Protein AF-N9M2R7-F1 (afdb_monomer)

Radius of gyration: 18.68 Å; Cα contacts (8 Å, |Δi|>4): 77; chains: 1; bounding box: 49×24×52 Å

Sequence (119 aa):
MLYLDYFQELQKTLHEQGNGQPQLILDLSKLEQNIDWLQHKMPTHLKPRLVVKSLANSILLKRIAKAFNTQSFMVFHLPHAVHILQAYTQADILMGKPVPLQCLKSFTEDQAEHLPKVQ

Nearest PDB structures (foldseek):
  7yqa-assembly2_D  TM=8.744E-01  e=4.450E-01  Chlamydomonas reinhardtii
  7yqa-assembly1_A  TM=8.703E-01  e=4.450E-01  Chlamydomonas reinhardtii
  7yqa-assembly1_B  TM=8.713E-01  e=5.353E-01  Chlamydomonas reinhardtii
  4fs9-assembly1_A  TM=7.114E-01  e=3.272E-01  Pseudomonas putida
  6kzw-assembly2_B  TM=5.056E-01  e=2.494E+00  Fusobacterium nucleatum subsp. nucleatum

pLDDT: mean 87.89, std 10.98, range [34.16, 97.38]

Foldseek 3Di:
DVVVVVVVVVVVCCVVPNPPDDDDDDPVVVLVVVLVVCVVVPDPVDQDAAECPVPVDLVSVVVSCVSRVDLHYEDADLVSVQVSLVSDVPHRYHHPDDDDPVNVVVSCVVCVPSDDPDD

Solvent-ac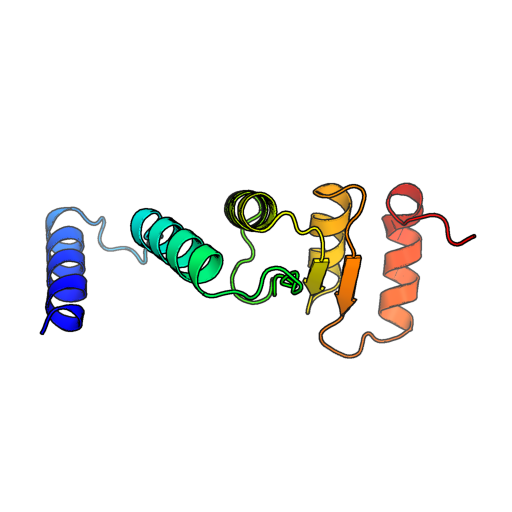cessible surface area (backbone atoms only — not comparable to full-atom values): 7443 Å² total; per-residue (Å²): 110,73,75,59,55,53,54,50,53,51,50,51,49,43,71,75,70,48,89,87,66,96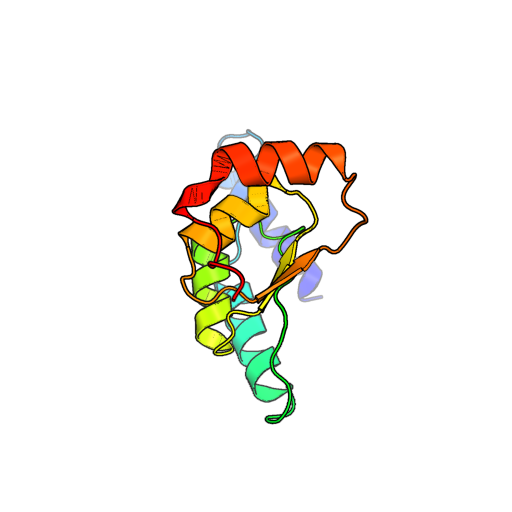,77,90,84,80,65,61,68,60,50,52,52,51,51,54,52,46,64,75,69,51,58,89,90,63,73,68,63,48,64,41,83,87,51,87,41,71,68,61,46,52,55,51,28,61,74,60,75,38,53,35,34,32,35,75,48,72,74,58,48,52,57,44,43,76,74,32,96,72,54,44,77,41,69,74,51,92,72,59,68,70,61,51,51,55,49,49,68,78,34,62,89,68,51,80,81,82,128

Secondary structure (DSSP, 8-state):
-HHHHHHHHHHHHHHHH--SS------HHHHHHHHHHHHHHS-TT--PPEETTS---HHHHHHHHHHTT--EEEESSHHHHHHHHHH-TT-EEEESS---HHHHHHHHHHTTTTS----

Mean predicted aligned error: 6.16 Å

Structure (mmCIF, N/CA/C/O backbone):
data_AF-N9M2R7-F1
#
_entry.id   AF-N9M2R7-F1
#
loop_
_atom_site.group_PDB
_atom_site.id
_atom_site.type_symbol
_atom_site.label_atom_id
_atom_site.label_alt_id
_atom_site.label_comp_id
_atom_site.label_asym_id
_atom_site.label_entity_id
_atom_site.label_seq_id
_atom_site.pdbx_PDB_ins_code
_atom_site.Cartn_x
_atom_site.Cartn_y
_atom_site.Cartn_z
_atom_site.occupancy
_atom_site.B_iso_or_equiv
_atom_site.auth_seq_id
_atom_site.auth_comp_id
_atom_site.auth_asym_id
_atom_site.auth_atom_id
_atom_site.pdbx_PDB_model_num
ATOM 1 N N . MET A 1 1 ? -25.422 10.334 11.474 1.00 57.16 1 MET A N 1
ATOM 2 C CA . MET A 1 1 ? -25.293 9.813 12.851 1.00 57.16 1 MET A CA 1
ATOM 3 C C . MET A 1 1 ? -24.141 8.826 12.953 1.00 57.16 1 MET A C 1
ATOM 5 O O . MET A 1 1 ? -23.132 9.243 13.487 1.00 57.16 1 MET A O 1
ATOM 9 N N . LEU A 1 2 ? -24.181 7.663 12.285 1.00 64.19 2 LEU A N 1
ATOM 10 C CA . LEU A 1 2 ? -23.145 6.603 12.346 1.00 64.19 2 LEU A CA 1
ATOM 11 C C . LEU A 1 2 ? -21.661 7.039 12.312 1.00 64.19 2 LEU A C 1
ATOM 13 O O . LEU A 1 2 ? -20.825 6.435 12.976 1.00 64.19 2 LEU A O 1
ATOM 17 N N . TYR A 1 3 ? -21.304 8.061 11.526 1.00 68.25 3 TYR A N 1
ATOM 18 C CA . TYR A 1 3 ? -19.915 8.533 11.440 1.00 68.25 3 TYR A CA 1
ATOM 19 C C . TYR A 1 3 ? -19.450 9.245 12.718 1.00 68.25 3 TYR A C 1
ATOM 21 O O . TYR A 1 3 ? -18.293 9.107 13.094 1.00 68.25 3 TYR A O 1
ATOM 29 N N . LEU A 1 4 ? -20.340 9.979 13.393 1.00 82.38 4 LEU A N 1
ATOM 30 C CA . LEU A 1 4 ? -20.019 10.672 14.641 1.00 82.38 4 LEU A CA 1
ATOM 31 C C . LEU A 1 4 ? -19.888 9.670 15.795 1.00 82.38 4 LEU A C 1
ATOM 33 O O . LEU A 1 4 ? -18.925 9.746 16.552 1.00 82.38 4 LEU A O 1
ATOM 37 N N . ASP A 1 5 ? -20.791 8.689 15.842 1.00 91.19 5 ASP A N 1
ATOM 38 C CA . ASP A 1 5 ? -20.815 7.641 16.869 1.00 91.19 5 ASP A CA 1
ATOM 39 C C . ASP A 1 5 ? -19.497 6.839 16.879 1.00 91.19 5 ASP A C 1
ATOM 41 O O . ASP A 1 5 ? -18.929 6.568 17.934 1.00 91.19 5 ASP A O 1
ATOM 45 N N . TYR A 1 6 ? -18.936 6.542 15.698 1.00 90.94 6 TYR A N 1
ATOM 46 C CA . TYR A 1 6 ? -17.653 5.840 15.570 1.00 90.94 6 TYR A CA 1
ATOM 47 C C . TYR A 1 6 ? -16.488 6.565 16.263 1.00 90.94 6 TYR A C 1
ATOM 49 O O . TYR A 1 6 ? -15.723 5.944 17.001 1.00 90.94 6 TYR A O 1
ATOM 57 N N . PHE A 1 7 ? -16.324 7.870 16.020 1.00 92.12 7 PHE A N 1
ATOM 58 C CA . PHE A 1 7 ? -15.217 8.618 16.627 1.00 92.12 7 PHE A CA 1
ATOM 59 C C . PHE A 1 7 ? -15.458 8.903 18.107 1.00 92.12 7 PHE A C 1
ATOM 61 O O . PHE A 1 7 ? -14.489 8.997 18.854 1.00 92.12 7 PHE A O 1
ATOM 68 N N . GLN A 1 8 ? -16.718 8.993 18.539 1.00 94.38 8 GLN A N 1
ATOM 69 C CA . GLN A 1 8 ? -17.061 9.124 19.954 1.00 94.38 8 GLN A CA 1
ATOM 70 C C . GLN A 1 8 ? -16.677 7.872 20.748 1.00 94.38 8 GLN A C 1
ATOM 72 O O . GLN A 1 8 ? -16.031 7.996 21.787 1.00 94.38 8 GLN A O 1
ATOM 77 N N . GLU A 1 9 ? -16.990 6.677 20.242 1.00 93.19 9 GLU A N 1
ATOM 78 C CA . GLU A 1 9 ? -16.572 5.416 20.874 1.00 93.19 9 GLU A CA 1
ATOM 79 C C . GLU A 1 9 ? -15.046 5.265 20.898 1.00 93.19 9 GLU A C 1
ATOM 81 O O . GLU A 1 9 ? -14.463 4.881 21.916 1.00 93.19 9 GLU A O 1
ATOM 86 N N . LEU A 1 10 ? -14.368 5.640 19.806 1.00 93.06 10 LEU A N 1
ATOM 87 C CA . LEU A 1 10 ? -12.907 5.625 19.758 1.00 93.06 10 LEU A CA 1
ATOM 88 C C . LEU A 1 10 ? -12.301 6.593 20.782 1.00 93.06 10 LEU A C 1
ATOM 90 O O . LEU A 1 10 ? -11.379 6.229 21.508 1.00 93.06 10 LEU A O 1
ATOM 94 N N . GLN A 1 11 ? -12.839 7.811 20.869 1.00 92.25 11 GLN A N 1
ATOM 95 C CA . GLN A 1 11 ? -12.406 8.814 21.836 1.00 92.25 11 GLN A CA 1
ATOM 96 C C . GLN A 1 11 ? -12.617 8.329 23.271 1.00 92.25 11 GLN A C 1
ATOM 98 O O . GLN A 1 11 ? -11.699 8.427 24.083 1.00 92.25 11 GLN A O 1
ATOM 103 N N . LYS A 1 12 ? -13.793 7.775 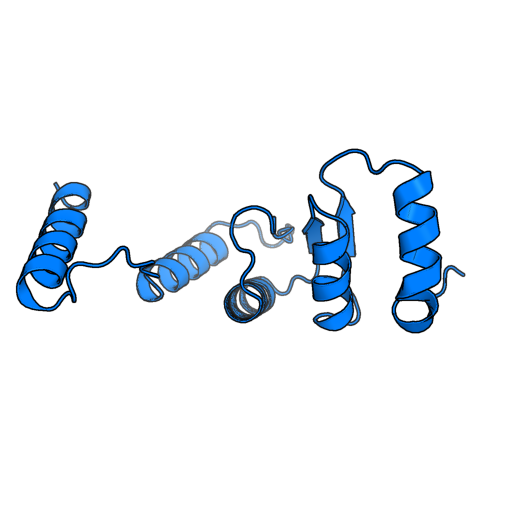23.580 1.00 94.75 12 LYS A N 1
ATOM 104 C CA . LYS A 1 12 ? -14.091 7.202 24.895 1.00 94.75 12 LYS A CA 1
ATOM 105 C C . LYS A 1 12 ? -13.096 6.096 25.253 1.00 94.75 12 LYS A C 1
ATOM 107 O O . LYS A 1 12 ? -12.487 6.150 26.316 1.00 94.75 12 LYS A O 1
ATOM 112 N N . THR A 1 13 ? -12.859 5.163 24.334 1.00 93.69 13 THR A N 1
ATOM 113 C CA . THR A 1 13 ? -11.908 4.058 24.534 1.00 93.69 13 THR A CA 1
ATOM 114 C C . THR A 1 13 ? -10.493 4.572 24.803 1.00 93.69 13 THR A C 1
ATOM 116 O O . THR A 1 13 ? -9.826 4.101 25.719 1.00 93.69 13 THR A O 1
ATOM 119 N N . LEU A 1 14 ? -10.031 5.573 24.048 1.00 93.88 14 LEU A N 1
ATOM 120 C CA . LEU A 1 14 ? -8.712 6.176 24.258 1.00 93.88 14 LEU A CA 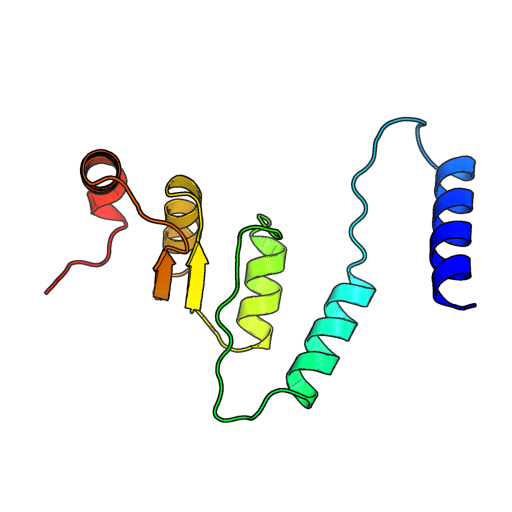1
ATOM 121 C C . LEU A 1 14 ? -8.616 6.954 25.575 1.00 93.88 14 LEU A C 1
ATOM 123 O O . LEU A 1 14 ? -7.549 6.974 26.178 1.00 93.88 14 LEU A O 1
ATOM 127 N N . HIS A 1 15 ? -9.700 7.572 26.045 1.00 93.12 15 HIS A N 1
ATOM 128 C CA . HIS A 1 15 ? -9.723 8.196 27.370 1.00 93.12 15 HIS A CA 1
ATOM 129 C C . HIS A 1 15 ? -9.656 7.164 28.499 1.00 93.12 15 HIS A C 1
ATOM 131 O O . HIS A 1 15 ? -8.974 7.401 29.491 1.00 93.12 15 HIS A O 1
ATOM 137 N N . GLU A 1 16 ? -10.357 6.039 28.356 1.00 95.25 16 GLU A N 1
ATOM 138 C CA . GLU A 1 16 ? -10.439 5.000 29.388 1.00 95.25 16 GLU A CA 1
ATOM 139 C C . GLU A 1 16 ? -9.201 4.089 29.422 1.00 95.25 16 GLU A C 1
ATOM 141 O O . GLU A 1 16 ? -8.799 3.642 30.494 1.00 95.25 16 GLU A O 1
ATOM 146 N N . GLN A 1 17 ? -8.601 3.800 28.263 1.00 94.69 17 GLN A N 1
ATOM 147 C CA . GLN A 1 17 ? -7.548 2.782 28.114 1.00 94.69 17 GLN A CA 1
ATOM 148 C C . GLN A 1 17 ? -6.261 3.291 27.455 1.00 94.69 17 GLN A C 1
ATOM 150 O O . GLN A 1 17 ? -5.260 2.573 27.418 1.00 94.69 17 GLN A O 1
ATOM 155 N N . GLY A 1 18 ? -6.269 4.498 26.892 1.00 89.69 18 GLY A N 1
ATOM 156 C CA . GLY A 1 18 ? -5.092 5.078 26.257 1.00 89.69 18 GLY A CA 1
ATOM 157 C C . GLY A 1 18 ? -4.015 5.456 27.273 1.00 89.69 18 GLY A C 1
ATOM 158 O O . GLY A 1 18 ? -4.263 5.649 28.460 1.00 89.69 18 GLY A O 1
ATOM 159 N N . ASN A 1 19 ? -2.788 5.607 26.785 1.00 93.56 19 ASN A N 1
ATOM 160 C CA . ASN A 1 19 ? -1.631 5.978 27.606 1.00 93.56 19 ASN A CA 1
ATOM 161 C C . ASN A 1 19 ? -1.371 7.498 27.641 1.00 93.56 19 ASN A C 1
ATOM 163 O O . ASN A 1 19 ? -0.318 7.932 28.105 1.00 93.56 19 ASN A O 1
ATOM 167 N N . GLY A 1 20 ? -2.293 8.301 27.101 1.00 90.50 20 GLY A N 1
ATOM 168 C CA . GLY A 1 20 ? -2.168 9.759 27.021 1.00 90.50 20 GLY A CA 1
ATOM 169 C C . GLY A 1 20 ? -1.127 10.270 26.016 1.00 90.50 20 GLY A C 1
ATOM 170 O O . GLY A 1 20 ? -0.818 11.459 26.027 1.00 90.50 20 GLY A O 1
ATOM 171 N N . GLN A 1 21 ? -0.578 9.410 25.152 1.00 93.38 21 GLN A N 1
ATOM 172 C CA . GLN A 1 21 ? 0.375 9.792 24.104 1.00 93.38 21 GLN A CA 1
ATOM 173 C C . GLN A 1 21 ? -0.285 9.783 22.714 1.00 93.38 21 GLN A C 1
ATOM 175 O O . GLN A 1 21 ? -1.316 9.136 22.530 1.00 93.38 21 GLN A O 1
ATOM 180 N N . PRO A 1 22 ? 0.287 10.467 21.704 1.00 91.75 22 PRO A N 1
ATOM 181 C CA . PRO A 1 22 ? -0.176 10.342 20.324 1.00 91.75 22 PRO A CA 1
ATOM 182 C C . PRO A 1 22 ? -0.108 8.888 19.834 1.00 91.75 22 PRO A C 1
ATOM 184 O O . PRO A 1 22 ? 0.943 8.252 19.907 1.00 91.75 22 PRO A O 1
ATOM 187 N N . GLN A 1 23 ? -1.218 8.372 19.299 1.00 89.44 23 GLN A N 1
ATOM 188 C CA . GLN A 1 23 ? -1.323 6.999 18.799 1.00 89.44 23 GLN A CA 1
ATOM 189 C C . GLN A 1 23 ? -1.817 6.975 17.349 1.00 89.44 23 GLN A C 1
ATOM 191 O O . GLN A 1 23 ? -2.732 7.707 16.973 1.00 89.44 23 GLN A O 1
ATOM 196 N N . LEU A 1 24 ? -1.223 6.098 16.536 1.00 89.50 24 LEU A N 1
ATOM 197 C CA . LEU A 1 24 ? -1.739 5.746 15.216 1.00 89.50 24 LEU A CA 1
ATOM 198 C C . LEU A 1 24 ? -2.677 4.547 15.359 1.00 89.50 24 LEU A C 1
ATOM 200 O O . LEU A 1 24 ? -2.259 3.488 15.824 1.00 89.50 24 LEU A O 1
ATOM 204 N N . ILE A 1 25 ? -3.922 4.704 14.917 1.00 90.12 25 ILE A N 1
ATOM 205 C CA . ILE A 1 25 ? -4.943 3.656 14.989 1.00 90.12 25 ILE A CA 1
ATOM 206 C C . ILE A 1 25 ? -5.258 3.181 13.577 1.00 90.12 25 ILE A C 1
ATOM 208 O O . ILE A 1 25 ? -5.560 3.982 12.692 1.00 90.12 25 ILE A O 1
ATOM 212 N N . LEU A 1 26 ? -5.179 1.868 13.374 1.00 90.88 26 LEU A N 1
ATOM 213 C CA . LEU A 1 26 ? -5.499 1.215 12.110 1.00 90.88 26 LEU A CA 1
ATOM 214 C C . LEU A 1 26 ? -6.778 0.399 12.280 1.00 90.88 26 LEU A C 1
ATOM 216 O O . LEU A 1 26 ? -6.787 -0.611 12.980 1.00 90.88 26 LEU A O 1
ATOM 220 N N . ASP A 1 27 ? -7.850 0.821 11.615 1.00 93.06 27 ASP A N 1
ATOM 221 C CA . ASP A 1 27 ? -9.097 0.061 11.565 1.00 93.06 27 ASP A CA 1
ATOM 222 C C . ASP A 1 27 ? -9.011 -1.002 10.463 1.00 93.06 27 ASP A C 1
ATOM 224 O O . ASP A 1 27 ? -9.334 -0.763 9.294 1.00 93.06 27 ASP A O 1
ATOM 228 N N . LEU A 1 28 ? -8.502 -2.178 10.835 1.00 94.44 28 LEU A N 1
ATOM 229 C CA . LEU A 1 28 ? -8.332 -3.292 9.903 1.00 94.44 28 LEU A CA 1
ATOM 230 C C . LEU A 1 28 ? -9.681 -3.840 9.426 1.00 94.44 28 LEU A C 1
ATOM 232 O O . LEU A 1 28 ? -9.810 -4.192 8.260 1.00 94.44 28 LEU A O 1
ATOM 236 N N . SER A 1 29 ? -10.707 -3.838 10.275 1.00 95.06 29 SER A N 1
ATOM 237 C CA . SER A 1 29 ? -12.045 -4.303 9.902 1.00 95.06 29 SER A CA 1
ATOM 238 C C . SER A 1 29 ? -12.660 -3.432 8.805 1.00 95.06 29 SER A C 1
ATOM 240 O O . SER A 1 29 ? -13.206 -3.957 7.835 1.00 95.06 29 SER A O 1
ATOM 242 N N . LYS A 1 30 ? -12.527 -2.101 8.896 1.00 94.06 30 LYS A N 1
ATOM 243 C CA . LYS A 1 30 ? -12.948 -1.196 7.814 1.00 94.06 30 LYS A CA 1
ATOM 244 C C . LYS A 1 30 ? -12.105 -1.354 6.555 1.00 94.06 30 LYS A C 1
ATOM 246 O O . LYS A 1 30 ? -12.643 -1.218 5.459 1.00 94.06 30 LYS A O 1
ATOM 251 N N . LEU A 1 31 ? -10.804 -1.627 6.679 1.00 95.38 31 LEU A N 1
ATOM 252 C CA . LEU A 1 31 ? -9.968 -1.916 5.511 1.00 95.38 31 LEU A CA 1
ATOM 253 C C . LEU A 1 31 ? -10.504 -3.129 4.740 1.00 95.38 31 LEU A C 1
ATOM 255 O O . LEU A 1 31 ? -10.661 -3.045 3.525 1.00 95.38 31 LEU A O 1
ATOM 259 N N . GLU A 1 32 ? -10.816 -4.218 5.440 1.00 97.38 32 GLU A N 1
ATOM 260 C CA . GLU A 1 32 ? -11.382 -5.432 4.842 1.00 97.38 32 GLU A CA 1
ATOM 261 C C . GLU A 1 32 ? -12.736 -5.152 4.172 1.00 97.38 32 GLU A C 1
ATOM 263 O O . GLU A 1 32 ? -12.911 -5.459 2.996 1.00 97.38 32 GLU A O 1
ATOM 268 N N . GLN A 1 33 ? -13.641 -4.434 4.848 1.00 97.38 33 GLN A N 1
ATOM 269 C CA . GLN A 1 33 ? -14.928 -4.024 4.262 1.00 97.38 33 GLN A CA 1
ATOM 270 C C . GLN A 1 33 ? -14.759 -3.184 2.987 1.00 97.38 33 GLN A C 1
ATOM 272 O O . GLN A 1 33 ? -15.506 -3.352 2.023 1.00 97.38 33 GLN A O 1
ATOM 277 N N . ASN A 1 34 ? -13.774 -2.283 2.956 1.00 96.00 34 ASN A N 1
ATOM 278 C CA . ASN A 1 34 ? -13.486 -1.469 1.777 1.00 96.00 34 ASN A CA 1
ATOM 279 C C . ASN A 1 34 ? -12.922 -2.307 0.623 1.00 96.00 34 ASN A C 1
ATOM 281 O O . ASN A 1 34 ? -13.264 -2.051 -0.533 1.00 96.00 34 ASN A O 1
ATOM 285 N N . ILE A 1 35 ? -12.064 -3.288 0.923 1.00 96.25 35 ILE A N 1
ATOM 286 C CA . ILE A 1 35 ? -11.557 -4.245 -0.067 1.00 96.25 35 ILE A CA 1
ATOM 287 C C . ILE A 1 35 ? -12.730 -5.010 -0.678 1.00 96.25 35 ILE A C 1
ATOM 289 O O . ILE A 1 35 ? -12.869 -5.005 -1.901 1.00 96.25 35 ILE A O 1
ATOM 293 N N . ASP A 1 36 ? -13.595 -5.587 0.157 1.00 97.19 36 ASP A N 1
ATOM 294 C CA . ASP A 1 36 ? -14.754 -6.357 -0.292 1.00 97.19 36 ASP A CA 1
ATOM 295 C C . ASP A 1 36 ? -15.681 -5.488 -1.145 1.00 97.19 36 ASP A C 1
ATOM 297 O O . ASP A 1 36 ? -16.055 -5.862 -2.258 1.00 97.19 36 ASP A O 1
ATOM 301 N N . TRP A 1 37 ? -16.012 -4.285 -0.674 1.00 97.19 37 TRP A N 1
ATOM 302 C CA . TRP A 1 37 ? -16.864 -3.358 -1.413 1.00 97.19 37 TRP A CA 1
ATOM 303 C C . TRP A 1 37 ? -16.281 -3.018 -2.790 1.00 97.19 37 TRP A C 1
ATOM 305 O O . TRP A 1 37 ? -16.992 -3.071 -3.796 1.00 97.19 37 TRP A O 1
ATOM 315 N N . LEU A 1 38 ? -14.980 -2.721 -2.863 1.00 95.38 38 LEU A N 1
ATOM 316 C CA . LEU A 1 38 ? -14.305 -2.421 -4.125 1.00 95.38 38 LEU A CA 1
ATOM 317 C C . LEU A 1 38 ? -14.261 -3.635 -5.057 1.00 95.38 38 LEU A C 1
ATOM 319 O O . LEU A 1 38 ? -14.492 -3.467 -6.251 1.00 95.38 38 LEU A O 1
ATOM 323 N N . GLN A 1 39 ? -14.014 -4.843 -4.545 1.00 93.88 39 GLN A N 1
ATOM 324 C CA . GLN A 1 39 ? -14.036 -6.065 -5.357 1.00 93.88 39 GLN A CA 1
ATOM 325 C C . GLN A 1 39 ? -15.398 -6.279 -6.029 1.00 93.88 39 GLN A C 1
ATOM 327 O O . GLN A 1 39 ? -15.444 -6.663 -7.194 1.00 93.88 39 GLN A O 1
ATOM 332 N N . HIS A 1 40 ? -16.499 -5.973 -5.336 1.00 94.44 40 HIS A N 1
ATOM 333 C CA . HIS A 1 40 ? -17.850 -6.089 -5.896 1.00 94.44 40 HIS A CA 1
ATOM 334 C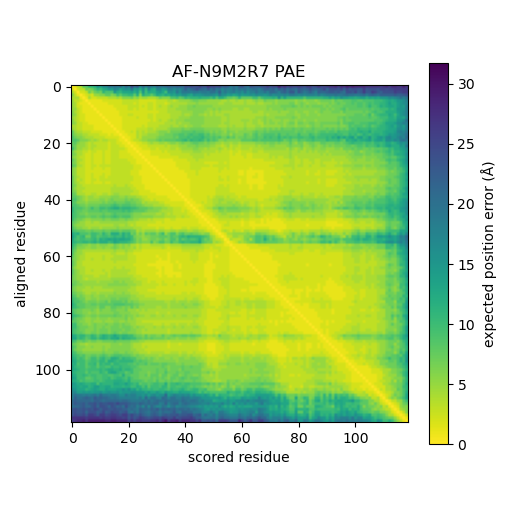 C . HIS A 1 40 ? -18.204 -4.971 -6.886 1.00 94.44 40 HIS A C 1
ATOM 336 O O . HIS A 1 40 ? -19.056 -5.159 -7.753 1.00 94.44 40 HIS A O 1
ATOM 342 N N . LYS A 1 41 ? -17.606 -3.783 -6.740 1.00 95.12 41 LYS A N 1
ATOM 343 C CA . LYS A 1 41 ? -17.917 -2.609 -7.573 1.00 95.12 41 LYS A CA 1
ATOM 344 C C . LYS A 1 41 ? -17.01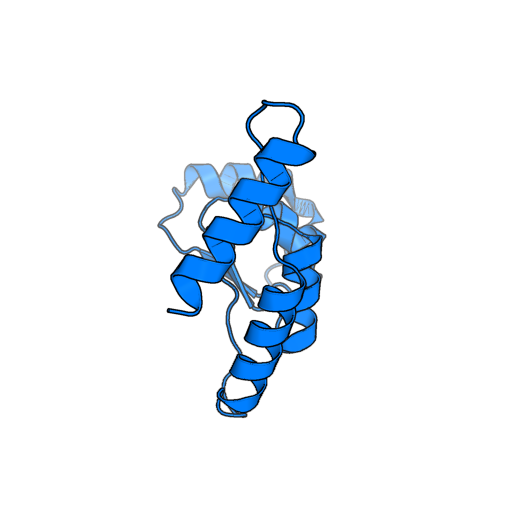7 -2.463 -8.793 1.00 95.12 41 LYS A C 1
ATOM 346 O O . LYS A 1 41 ? -17.415 -1.810 -9.756 1.00 95.12 41 LYS A O 1
ATOM 351 N N . MET A 1 42 ? -15.811 -3.015 -8.751 1.00 93.44 42 MET A N 1
ATOM 352 C CA . MET A 1 42 ? -14.831 -2.840 -9.812 1.00 93.44 42 MET A CA 1
ATOM 353 C C . MET A 1 42 ? -15.181 -3.709 -11.031 1.00 93.44 42 MET A C 1
ATOM 355 O O . MET A 1 42 ? -15.407 -4.910 -10.882 1.00 93.44 42 MET A O 1
ATOM 359 N N . PRO A 1 43 ? -15.194 -3.142 -12.252 1.00 93.25 43 PRO A N 1
ATOM 360 C CA . PRO A 1 43 ? -15.353 -3.929 -13.467 1.00 93.25 43 PRO A CA 1
ATOM 361 C C . PRO A 1 43 ? -14.260 -4.994 -13.594 1.00 93.25 43 PRO A C 1
ATOM 363 O O . PRO A 1 43 ? -13.080 -4.7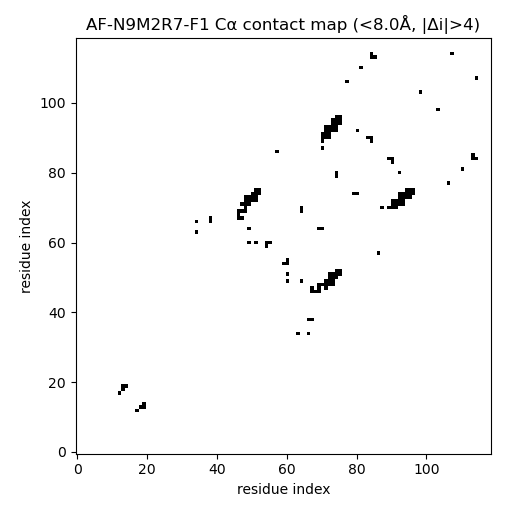06 -13.408 1.00 93.25 43 PRO A O 1
ATOM 366 N N . THR A 1 44 ? -14.640 -6.208 -13.989 1.00 87.12 44 THR A N 1
ATOM 367 C CA . THR A 1 44 ? -13.737 -7.373 -14.063 1.00 87.12 44 THR A CA 1
ATOM 368 C C . THR A 1 44 ? -12.581 -7.217 -15.054 1.00 87.12 44 THR A C 1
ATOM 370 O O . THR A 1 44 ? -11.563 -7.892 -14.922 1.00 87.12 44 THR A O 1
ATOM 373 N N . HIS A 1 45 ? -12.715 -6.329 -16.041 1.00 90.19 45 HIS A N 1
ATOM 374 C CA . HIS A 1 45 ? -11.669 -6.037 -17.021 1.00 90.19 45 HIS A CA 1
ATOM 375 C C . HIS A 1 45 ? -10.627 -5.023 -16.520 1.00 90.19 45 HIS A C 1
ATOM 377 O O . HIS A 1 45 ? -9.597 -4.843 -17.167 1.00 90.19 45 HIS A O 1
ATOM 383 N N . LEU A 1 46 ? -10.873 -4.349 -15.390 1.00 91.31 46 LEU A N 1
ATOM 384 C CA . LEU A 1 46 ? -9.938 -3.390 -14.809 1.00 91.31 46 LEU A CA 1
ATOM 385 C C . LEU A 1 46 ? -9.099 -4.053 -13.716 1.00 91.31 46 LEU A C 1
ATOM 387 O O . LEU A 1 46 ? -9.612 -4.765 -12.856 1.00 91.31 46 LEU A O 1
ATOM 391 N N . LYS A 1 47 ? -7.795 -3.763 -13.723 1.00 89.06 47 LYS A N 1
ATOM 392 C CA . LYS A 1 47 ? -6.880 -4.091 -12.625 1.00 89.06 47 LYS A CA 1
ATOM 393 C C . LYS A 1 47 ? -6.418 -2.800 -11.951 1.00 89.06 47 LYS A C 1
ATOM 395 O O . LYS A 1 47 ? -5.933 -1.905 -12.646 1.00 89.06 47 LYS A O 1
ATOM 400 N N . PRO A 1 48 ? -6.545 -2.670 -10.623 1.00 93.69 48 PRO A N 1
ATOM 401 C CA . PRO A 1 48 ? -6.195 -1.438 -9.944 1.00 93.69 48 PRO A CA 1
ATOM 402 C C . PRO A 1 48 ? -4.676 -1.310 -9.812 1.00 93.69 48 PRO A C 1
ATOM 404 O O . PRO A 1 48 ? -3.970 -2.289 -9.554 1.00 93.69 48 PRO A O 1
ATOM 407 N N . ARG A 1 49 ? -4.184 -0.074 -9.932 1.00 94.88 49 ARG A N 1
ATOM 408 C CA . ARG A 1 49 ? -2.817 0.309 -9.567 1.00 94.88 49 ARG A CA 1
ATOM 409 C C . ARG A 1 49 ? -2.829 0.900 -8.160 1.00 94.88 49 ARG A C 1
ATOM 411 O O . ARG A 1 49 ? -3.486 1.911 -7.918 1.00 94.88 49 ARG A O 1
ATOM 418 N N . LEU A 1 50 ? -2.100 0.287 -7.232 1.00 94.38 50 LEU A N 1
ATOM 419 C CA . LEU A 1 50 ? -2.084 0.708 -5.833 1.00 94.38 50 LEU A CA 1
ATOM 420 C C . LEU A 1 50 ? -1.168 1.917 -5.632 1.00 94.38 50 LEU A C 1
ATOM 422 O O . LEU A 1 50 ? 0.030 1.871 -5.903 1.00 94.38 50 LEU A O 1
ATOM 426 N N . VAL A 1 51 ? -1.733 3.012 -5.132 1.00 93.00 51 VAL A N 1
ATOM 427 C CA . VAL A 1 51 ? -1.005 4.260 -4.884 1.00 93.00 51 VAL A CA 1
ATOM 428 C C . VAL A 1 51 ? -0.372 4.207 -3.493 1.00 93.00 51 VAL A C 1
ATOM 430 O O . VAL A 1 51 ? -1.076 4.228 -2.487 1.00 93.00 51 VAL A O 1
ATOM 433 N N . VAL A 1 52 ? 0.960 4.176 -3.406 1.00 90.38 52 VAL A N 1
ATOM 434 C CA . VAL A 1 52 ? 1.651 3.918 -2.122 1.00 90.38 52 VAL A CA 1
ATOM 435 C C . VAL A 1 52 ? 1.823 5.159 -1.236 1.00 90.38 52 VAL A C 1
ATOM 437 O O . VAL A 1 52 ? 2.319 5.049 -0.120 1.00 90.38 52 VAL A O 1
ATOM 440 N N . LYS A 1 53 ? 1.430 6.354 -1.704 1.00 83.94 53 LYS A N 1
ATOM 441 C CA . LYS A 1 53 ? 1.700 7.631 -1.008 1.00 83.94 53 LYS A CA 1
ATOM 442 C C . LYS A 1 53 ? 1.070 7.736 0.384 1.00 83.94 53 LYS A C 1
ATOM 444 O O . LYS A 1 53 ? 1.642 8.377 1.254 1.00 83.94 53 LYS A O 1
ATOM 449 N N . SER A 1 54 ? -0.103 7.138 0.578 1.00 81.50 54 SER A N 1
ATOM 450 C CA . SER A 1 54 ? -0.885 7.223 1.819 1.00 81.50 54 SER A CA 1
ATOM 451 C C . SER A 1 54 ? -0.827 5.948 2.658 1.00 81.50 54 SER A C 1
ATOM 453 O O . SER A 1 54 ? -1.249 5.962 3.807 1.00 81.50 54 SER A O 1
ATOM 455 N N . LEU A 1 55 ? -0.312 4.849 2.100 1.00 79.88 55 LEU A N 1
ATOM 456 C CA . LEU A 1 55 ? -0.258 3.542 2.751 1.00 79.88 55 LEU A CA 1
ATOM 457 C C . LEU A 1 55 ? 1.135 2.929 2.583 1.00 79.88 55 LEU A C 1
ATOM 459 O O . LEU A 1 55 ? 1.318 1.935 1.885 1.00 79.88 55 LEU A O 1
ATOM 463 N N . ALA A 1 56 ? 2.132 3.523 3.235 1.00 76.94 56 ALA A N 1
ATOM 464 C CA . ALA A 1 56 ? 3.504 3.016 3.249 1.00 76.94 56 ALA A CA 1
ATOM 465 C C . ALA A 1 56 ? 3.684 1.852 4.253 1.00 76.94 56 ALA A C 1
ATOM 467 O O . ALA A 1 56 ? 4.629 1.832 5.034 1.00 76.94 56 ALA A O 1
ATOM 468 N N . ASN A 1 57 ? 2.760 0.884 4.260 1.00 89.50 57 ASN A N 1
ATOM 469 C CA . ASN A 1 57 ? 2.825 -0.311 5.102 1.00 89.50 57 ASN A CA 1
ATOM 470 C C . ASN A 1 57 ? 2.859 -1.562 4.214 1.00 89.50 57 ASN A C 1
ATOM 472 O O . ASN A 1 57 ? 1.900 -1.852 3.499 1.00 89.50 57 ASN A O 1
ATOM 476 N N . SER A 1 58 ? 3.963 -2.309 4.258 1.00 87.62 58 SER A N 1
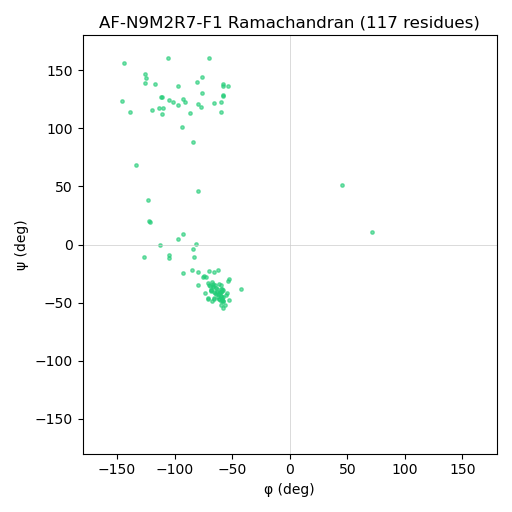ATOM 477 C CA . SER A 1 58 ? 4.198 -3.456 3.374 1.00 87.62 58 SER A CA 1
ATOM 478 C C . SER A 1 58 ? 3.209 -4.605 3.593 1.00 87.62 58 SER A C 1
ATOM 480 O O . SER A 1 58 ? 2.809 -5.250 2.624 1.00 87.62 58 SER A O 1
ATOM 482 N N . ILE A 1 59 ? 2.774 -4.841 4.833 1.00 92.06 59 ILE A N 1
ATOM 483 C CA . ILE A 1 59 ? 1.812 -5.897 5.180 1.00 92.06 59 ILE A CA 1
ATOM 484 C C . ILE A 1 59 ? 0.443 -5.569 4.579 1.00 92.06 59 ILE A C 1
ATOM 486 O O . ILE A 1 59 ? -0.147 -6.401 3.888 1.00 92.06 59 ILE A O 1
ATOM 490 N N . LEU A 1 60 ? -0.034 -4.337 4.772 1.00 94.06 60 LEU A N 1
ATOM 491 C CA . LEU A 1 60 ? -1.325 -3.898 4.240 1.00 94.06 60 LEU A CA 1
ATOM 492 C C . LEU A 1 60 ? -1.308 -3.799 2.711 1.00 94.06 60 LEU A C 1
ATOM 494 O O . LEU A 1 60 ? -2.256 -4.235 2.062 1.00 94.06 60 LEU A O 1
ATOM 498 N N . LEU A 1 61 ? -0.212 -3.318 2.115 1.00 93.69 61 LEU A N 1
ATOM 499 C CA . LEU A 1 61 ? -0.050 -3.332 0.659 1.00 93.69 61 LEU A CA 1
ATOM 500 C C . LEU A 1 61 ? -0.115 -4.757 0.100 1.00 93.69 61 LEU A C 1
ATOM 502 O O . LEU A 1 61 ? -0.833 -4.975 -0.871 1.00 93.69 61 LEU A O 1
ATOM 506 N N . LYS A 1 62 ? 0.557 -5.733 0.731 1.00 93.69 62 LYS A N 1
ATOM 507 C CA . LYS A 1 62 ? 0.492 -7.150 0.322 1.00 93.69 62 LYS A CA 1
ATOM 508 C C . LYS A 1 62 ? -0.925 -7.706 0.433 1.00 93.69 62 LYS A C 1
ATOM 510 O O . LYS A 1 62 ? -1.386 -8.391 -0.481 1.00 93.69 62 LYS A O 1
ATOM 515 N N . ARG A 1 63 ? -1.636 -7.384 1.519 1.00 95.50 63 ARG A N 1
ATOM 516 C CA . ARG A 1 63 ? -3.038 -7.782 1.723 1.00 95.50 63 ARG A CA 1
ATOM 517 C C . ARG A 1 63 ? -3.947 -7.259 0.608 1.00 95.50 63 ARG A C 1
ATOM 519 O O . ARG A 1 63 ? -4.748 -8.034 0.081 1.00 95.50 63 ARG A O 1
ATOM 526 N N . ILE A 1 64 ? -3.813 -5.984 0.239 1.00 95.31 64 ILE A N 1
ATOM 527 C CA . ILE A 1 64 ? -4.622 -5.340 -0.808 1.00 95.31 64 ILE A CA 1
ATOM 528 C C . ILE A 1 64 ? -4.233 -5.867 -2.195 1.00 95.31 64 ILE A C 1
ATOM 530 O O . ILE A 1 64 ? -5.103 -6.254 -2.970 1.00 95.31 64 ILE A O 1
ATOM 534 N N . ALA A 1 65 ? -2.934 -5.951 -2.497 1.00 94.81 65 ALA A N 1
ATOM 535 C CA . ALA A 1 65 ? -2.420 -6.473 -3.765 1.00 94.81 65 ALA A CA 1
ATOM 536 C C . ALA A 1 65 ? -2.933 -7.893 -4.046 1.00 94.81 65 ALA A C 1
ATOM 538 O O . ALA A 1 65 ? -3.399 -8.177 -5.150 1.00 94.81 65 ALA A O 1
ATOM 539 N N . LYS A 1 66 ? -2.938 -8.755 -3.018 1.00 94.81 66 LYS A N 1
ATOM 540 C CA . LYS A 1 66 ? -3.510 -10.105 -3.092 1.00 94.81 66 LYS A CA 1
ATOM 541 C C . LYS A 1 66 ? -5.014 -10.081 -3.372 1.00 94.81 66 LYS A C 1
ATOM 543 O O . LYS A 1 66 ? -5.474 -10.864 -4.194 1.00 94.81 66 LYS A O 1
ATOM 548 N N . ALA A 1 67 ? -5.770 -9.191 -2.725 1.00 95.31 67 ALA A N 1
ATOM 549 C CA . ALA A 1 67 ? -7.219 -9.088 -2.923 1.00 95.31 67 ALA A CA 1
ATOM 550 C C . ALA A 1 67 ? -7.587 -8.766 -4.377 1.00 95.31 67 ALA A C 1
ATOM 552 O O . ALA A 1 67 ? -8.524 -9.332 -4.932 1.00 95.31 67 ALA A O 1
ATOM 553 N N . PHE A 1 68 ? -6.832 -7.866 -5.001 1.00 94.62 68 PHE A N 1
ATOM 554 C CA . PHE A 1 68 ? -7.111 -7.401 -6.358 1.00 94.62 68 PHE A CA 1
ATOM 555 C C . PHE A 1 68 ? -6.293 -8.113 -7.439 1.00 94.62 68 PHE A C 1
ATOM 557 O O . PHE A 1 68 ? -6.371 -7.724 -8.603 1.00 94.62 68 PHE A O 1
ATOM 564 N N . ASN A 1 69 ? -5.507 -9.131 -7.068 1.00 93.50 69 ASN A N 1
ATOM 565 C CA . ASN A 1 69 ? -4.586 -9.838 -7.959 1.00 93.50 69 ASN A CA 1
ATOM 566 C C . ASN A 1 69 ? -3.765 -8.870 -8.840 1.00 93.50 69 ASN A C 1
ATOM 568 O O . ASN A 1 69 ? -3.744 -8.967 -10.073 1.00 93.50 69 ASN A O 1
ATOM 572 N N . THR A 1 70 ? -3.140 -7.884 -8.193 1.00 93.75 70 THR A N 1
ATOM 573 C CA . THR A 1 70 ? -2.374 -6.822 -8.854 1.00 93.75 70 THR A CA 1
ATOM 574 C C . THR A 1 70 ? -0.951 -6.749 -8.314 1.00 93.75 70 THR A C 1
ATOM 576 O O . THR A 1 70 ? -0.713 -6.934 -7.123 1.00 93.75 70 THR A O 1
ATOM 579 N N . GLN A 1 71 ? -0.007 -6.451 -9.204 1.00 94.81 71 GLN A N 1
ATOM 580 C CA . GLN A 1 71 ? 1.362 -6.053 -8.864 1.00 94.81 71 GLN A CA 1
ATOM 581 C C . GLN A 1 71 ? 1.699 -4.680 -9.465 1.00 94.81 71 GLN A C 1
ATOM 583 O O . GLN A 1 71 ? 2.867 -4.335 -9.615 1.00 94.81 71 GLN A O 1
ATOM 588 N N . SER A 1 72 ? 0.678 -3.888 -9.809 1.00 95.44 72 SER A N 1
ATOM 589 C CA . SER A 1 72 ? 0.852 -2.532 -10.323 1.00 95.44 72 SER A CA 1
ATOM 590 C C . SER A 1 72 ? 0.803 -1.523 -9.177 1.00 95.44 72 SER A C 1
ATOM 592 O O . SER A 1 72 ? -0.184 -1.435 -8.443 1.00 95.44 72 SER A O 1
ATOM 594 N N . PHE A 1 73 ? 1.843 -0.702 -9.059 1.00 94.81 73 PHE A N 1
ATOM 595 C CA . PHE A 1 73 ? 2.008 0.303 -8.012 1.00 94.81 73 PHE A CA 1
ATOM 596 C C . PHE A 1 73 ? 2.257 1.690 -8.607 1.00 94.81 73 PHE A C 1
ATOM 598 O O . PHE A 1 73 ? 2.870 1.830 -9.664 1.00 94.81 73 PHE A O 1
ATOM 605 N N . MET A 1 74 ? 1.780 2.736 -7.934 1.00 94.81 74 MET A N 1
ATOM 606 C CA . MET A 1 74 ? 2.129 4.125 -8.236 1.00 94.81 74 MET A CA 1
ATOM 607 C C . MET A 1 74 ? 2.928 4.710 -7.076 1.00 94.81 74 MET A C 1
ATOM 609 O O . MET A 1 74 ? 2.413 4.814 -5.959 1.00 94.81 74 MET A O 1
ATOM 613 N N . VAL A 1 75 ? 4.175 5.096 -7.344 1.00 92.88 75 VAL A N 1
ATOM 614 C CA . VAL A 1 75 ? 5.168 5.487 -6.337 1.00 92.88 75 VAL A CA 1
ATOM 615 C C . VAL A 1 75 ? 5.584 6.943 -6.504 1.00 92.88 75 VAL A C 1
ATOM 617 O O . VAL A 1 75 ? 5.805 7.423 -7.608 1.00 92.88 75 VAL A O 1
ATOM 620 N N . PHE A 1 76 ? 5.706 7.664 -5.389 1.00 91.38 76 PHE A N 1
ATOM 621 C CA . PHE A 1 76 ? 6.029 9.099 -5.372 1.00 91.38 76 PHE A CA 1
ATOM 622 C C . PHE A 1 76 ? 7.404 9.390 -4.768 1.00 91.38 76 PHE A C 1
ATOM 624 O O . PHE A 1 76 ? 7.804 10.544 -4.695 1.00 91.38 76 PHE A O 1
ATOM 631 N N . HIS A 1 77 ? 8.141 8.370 -4.333 1.00 88.00 77 HIS A N 1
ATOM 632 C CA . HIS A 1 77 ? 9.446 8.518 -3.700 1.00 88.00 77 HIS A CA 1
ATOM 633 C C . HIS A 1 77 ? 10.338 7.335 -4.092 1.00 88.00 77 HIS A C 1
ATOM 635 O O . HIS A 1 77 ? 9.945 6.190 -3.887 1.00 88.00 77 HIS A O 1
ATOM 641 N N . LEU A 1 78 ? 11.511 7.599 -4.676 1.00 87.31 78 LEU A N 1
ATOM 642 C CA . LEU A 1 78 ? 12.426 6.572 -5.208 1.00 87.31 78 LEU A CA 1
ATOM 643 C C . LEU A 1 78 ? 12.776 5.480 -4.179 1.00 87.31 78 LEU A C 1
ATOM 645 O O . LEU A 1 78 ? 12.592 4.310 -4.497 1.00 87.31 78 LEU A O 1
ATOM 649 N N . PRO A 1 79 ? 13.156 5.806 -2.928 1.00 86.81 79 PRO A N 1
ATOM 650 C CA . PRO A 1 79 ? 13.361 4.795 -1.888 1.00 86.81 79 PRO A CA 1
ATOM 651 C C . PRO A 1 79 ? 12.172 3.851 -1.657 1.00 86.81 79 PRO A C 1
ATOM 653 O O . PRO A 1 79 ? 12.363 2.684 -1.338 1.00 86.81 79 PRO A O 1
ATOM 656 N N . HIS A 1 80 ? 10.928 4.303 -1.856 1.00 88.00 80 HIS A N 1
ATOM 657 C CA . HIS A 1 80 ? 9.772 3.406 -1.749 1.00 88.00 80 HIS A CA 1
ATOM 658 C C . HIS A 1 80 ? 9.682 2.441 -2.933 1.00 88.00 80 HIS A C 1
ATOM 660 O O . HIS A 1 80 ? 9.159 1.344 -2.767 1.00 88.00 80 HIS A O 1
ATOM 666 N N . ALA A 1 81 ? 10.194 2.816 -4.109 1.00 89.12 81 ALA A N 1
ATOM 667 C CA . ALA A 1 81 ? 10.252 1.915 -5.253 1.00 89.12 81 ALA A CA 1
ATOM 668 C C . ALA A 1 81 ? 11.166 0.717 -4.957 1.00 89.12 81 ALA A C 1
ATOM 670 O O . ALA A 1 81 ? 10.782 -0.398 -5.290 1.00 89.12 81 ALA A O 1
ATOM 671 N N . VAL A 1 82 ? 12.287 0.915 -4.243 1.00 86.62 82 VAL A N 1
ATOM 672 C CA . VAL A 1 82 ? 13.150 -0.191 -3.773 1.00 86.62 82 VAL A CA 1
ATOM 673 C C . VAL A 1 82 ? 12.353 -1.186 -2.940 1.00 86.62 82 VAL A C 1
ATOM 675 O O . VAL A 1 82 ? 12.340 -2.374 -3.243 1.00 86.62 82 VAL A O 1
ATOM 678 N N . HIS A 1 83 ? 11.626 -0.702 -1.930 1.00 88.12 83 HIS A N 1
ATOM 679 C CA . HIS A 1 83 ? 10.838 -1.573 -1.057 1.00 88.12 83 HIS A CA 1
ATOM 680 C C . HIS A 1 83 ? 9.777 -2.371 -1.825 1.00 88.12 83 HIS A C 1
ATOM 682 O O . HIS A 1 83 ? 9.496 -3.517 -1.478 1.00 88.12 83 HIS A O 1
ATOM 688 N N . ILE A 1 84 ? 9.184 -1.783 -2.868 1.00 91.25 84 ILE A N 1
ATOM 689 C CA . ILE A 1 84 ? 8.234 -2.486 -3.734 1.00 91.25 84 ILE A CA 1
ATOM 690 C C . ILE A 1 84 ? 8.953 -3.527 -4.600 1.00 91.25 84 ILE A C 1
ATOM 692 O O . ILE A 1 84 ? 8.510 -4.670 -4.627 1.00 91.25 84 ILE A O 1
ATOM 696 N N . LEU A 1 85 ? 10.070 -3.183 -5.244 1.00 89.38 85 LEU A N 1
ATOM 697 C CA . LEU A 1 85 ? 10.854 -4.122 -6.061 1.00 89.38 85 LEU A CA 1
ATOM 698 C C . LEU A 1 85 ? 11.356 -5.322 -5.243 1.00 89.38 85 LEU A C 1
ATOM 700 O O . LEU A 1 85 ? 11.315 -6.453 -5.713 1.00 89.38 85 LEU A O 1
ATOM 704 N N . GLN A 1 86 ? 11.755 -5.101 -3.990 1.00 87.12 86 GLN A N 1
ATOM 705 C CA . GLN A 1 86 ? 12.155 -6.173 -3.073 1.00 87.12 86 GLN A CA 1
ATOM 706 C C . GLN A 1 86 ? 10.970 -7.034 -2.612 1.00 87.12 86 GLN A C 1
ATOM 708 O O . GLN A 1 86 ? 11.122 -8.227 -2.356 1.00 87.12 86 GLN A O 1
ATOM 713 N N . ALA A 1 87 ? 9.782 -6.441 -2.472 1.00 88.44 87 ALA A N 1
ATOM 714 C CA . ALA A 1 87 ? 8.597 -7.140 -1.984 1.00 88.44 87 ALA A CA 1
ATOM 715 C C . ALA A 1 87 ? 7.825 -7.898 -3.078 1.00 88.44 87 ALA A C 1
ATOM 717 O O . ALA A 1 87 ? 7.068 -8.811 -2.736 1.00 88.44 87 ALA A O 1
ATOM 718 N N . TYR A 1 88 ? 7.987 -7.520 -4.350 1.00 88.75 88 TYR A N 1
ATOM 719 C CA . TYR A 1 88 ? 7.217 -8.026 -5.486 1.00 88.75 88 TYR A CA 1
ATOM 720 C C . TYR A 1 88 ? 8.134 -8.268 -6.688 1.00 88.75 88 TYR A C 1
ATOM 722 O O . TYR A 1 88 ? 8.643 -7.331 -7.298 1.00 88.75 88 TYR A O 1
ATOM 730 N N . THR A 1 89 ? 8.291 -9.533 -7.077 1.00 83.50 89 THR A N 1
ATOM 731 C CA . THR A 1 89 ? 9.193 -9.944 -8.167 1.00 83.50 89 THR A CA 1
ATOM 732 C C . THR A 1 89 ? 8.772 -9.436 -9.545 1.00 83.50 89 THR A C 1
ATOM 734 O O . THR A 1 89 ? 9.611 -9.336 -10.434 1.00 83.50 89 THR A O 1
ATOM 737 N N . GLN A 1 90 ? 7.488 -9.122 -9.741 1.00 87.88 90 GLN A N 1
ATOM 738 C CA . GLN A 1 90 ? 6.938 -8.619 -11.005 1.00 87.88 90 GLN A CA 1
ATOM 739 C C . GLN A 1 90 ? 6.243 -7.266 -10.811 1.00 87.88 90 GLN A C 1
ATOM 741 O O . GLN A 1 90 ? 5.182 -7.014 -11.383 1.00 87.88 90 GLN A O 1
ATOM 746 N N . ALA A 1 91 ? 6.808 -6.407 -9.959 1.00 92.75 91 ALA A N 1
ATOM 747 C CA . ALA A 1 91 ? 6.258 -5.080 -9.721 1.00 92.75 91 ALA A CA 1
ATOM 748 C C . ALA A 1 91 ? 6.214 -4.240 -11.010 1.00 92.75 91 ALA A C 1
ATOM 750 O O . ALA A 1 91 ? 7.245 -3.944 -11.610 1.00 92.75 91 ALA A O 1
ATOM 751 N N . ASP A 1 92 ? 5.025 -3.772 -11.380 1.00 94.31 92 ASP A N 1
ATOM 752 C CA . ASP A 1 92 ? 4.822 -2.730 -12.386 1.00 94.31 92 ASP A CA 1
ATOM 753 C C . ASP A 1 92 ? 4.741 -1.378 -11.666 1.00 94.31 92 ASP A C 1
ATOM 755 O O . ASP A 1 92 ? 3.719 -1.021 -11.075 1.00 94.31 92 ASP A O 1
ATOM 759 N N . ILE A 1 93 ? 5.836 -0.618 -11.684 1.00 93.06 93 ILE A N 1
ATOM 760 C CA . ILE A 1 93 ? 5.948 0.656 -10.968 1.00 93.06 93 ILE A CA 1
ATOM 761 C C . ILE A 1 93 ? 5.766 1.832 -11.930 1.00 93.06 93 ILE A C 1
ATOM 763 O O . ILE A 1 93 ? 6.540 2.023 -12.861 1.00 93.06 93 ILE A O 1
ATOM 767 N N . LEU A 1 94 ? 4.783 2.684 -11.634 1.00 94.12 94 LEU A N 1
ATOM 768 C CA . LEU A 1 94 ? 4.589 3.987 -12.268 1.00 94.12 94 LEU A CA 1
ATOM 769 C C . LEU A 1 94 ? 5.026 5.076 -11.298 1.00 94.12 94 LEU A C 1
ATOM 771 O O . LEU A 1 94 ? 4.508 5.175 -10.183 1.00 94.12 94 LEU A O 1
ATOM 775 N N . MET A 1 95 ? 5.942 5.936 -11.729 1.00 92.88 95 MET A N 1
ATOM 776 C CA . MET A 1 95 ? 6.334 7.094 -10.935 1.00 92.88 95 MET A CA 1
ATOM 777 C C . MET A 1 95 ? 5.265 8.183 -11.037 1.00 92.88 95 MET A C 1
ATOM 779 O O . MET A 1 95 ? 4.984 8.704 -12.110 1.00 92.88 95 MET A O 1
ATOM 783 N N . GLY A 1 96 ? 4.665 8.538 -9.902 1.00 91.69 96 GLY A N 1
ATOM 784 C CA . GLY A 1 96 ? 3.598 9.534 -9.813 1.00 91.69 96 GLY A CA 1
ATOM 785 C C . GLY A 1 96 ? 4.068 10.986 -9.792 1.00 91.69 96 GLY A C 1
ATOM 786 O O . GLY A 1 96 ? 3.248 11.895 -9.692 1.00 91.69 96 GLY A O 1
ATOM 787 N N . LYS A 1 97 ? 5.381 11.208 -9.869 1.00 89.38 97 LYS A N 1
ATOM 788 C CA . LYS A 1 97 ? 5.999 12.525 -10.010 1.00 89.38 97 LYS A CA 1
ATOM 789 C C . LYS A 1 97 ? 7.233 12.426 -10.909 1.00 89.38 97 LYS A C 1
ATOM 791 O O . LYS A 1 97 ? 7.846 11.355 -10.947 1.00 89.38 97 LYS A O 1
ATOM 796 N N . PRO A 1 98 ? 7.653 13.530 -11.551 1.00 89.94 98 PRO A N 1
ATOM 797 C CA . PRO A 1 98 ? 8.923 13.573 -12.256 1.00 89.94 98 PRO A CA 1
ATOM 798 C C . PRO A 1 98 ? 10.075 13.140 -11.345 1.00 89.94 98 PRO A C 1
ATOM 800 O O . PRO A 1 98 ? 10.157 13.519 -10.165 1.00 89.94 98 PRO A O 1
ATOM 803 N N . VAL A 1 99 ? 10.959 12.322 -11.904 1.00 88.62 99 VAL A N 1
ATOM 804 C CA . VAL A 1 99 ? 12.159 11.851 -11.225 1.00 88.62 99 VAL A CA 1
ATOM 805 C C . VAL A 1 99 ? 13.365 12.512 -11.887 1.00 88.62 99 VAL A C 1
ATOM 807 O O . VAL A 1 99 ? 13.572 12.302 -13.081 1.00 88.62 99 VAL A O 1
ATOM 810 N N . PRO A 1 100 ? 14.148 13.328 -11.157 1.00 90.88 100 PRO A N 1
ATOM 811 C CA . PRO A 1 100 ? 15.353 13.925 -11.714 1.00 90.88 100 PRO A CA 1
ATOM 812 C C . PRO A 1 100 ? 16.315 12.847 -12.216 1.00 90.88 100 PRO A C 1
ATOM 814 O O . PRO A 1 100 ? 16.543 11.850 -11.529 1.00 90.88 100 PRO A O 1
ATOM 817 N N . LEU A 1 101 ? 16.917 13.077 -13.386 1.00 90.56 101 LEU A N 1
ATOM 818 C CA . LEU A 1 101 ? 17.837 12.125 -14.015 1.00 90.56 101 LEU A CA 1
ATOM 819 C C . LEU A 1 101 ? 18.979 11.718 -13.074 1.00 90.56 101 LEU A C 1
ATOM 821 O O . LEU A 1 101 ? 19.319 10.543 -12.996 1.00 90.56 101 LEU A O 1
ATOM 825 N N . GLN A 1 102 ? 19.538 12.673 -12.328 1.00 89.88 102 GLN A N 1
ATOM 826 C CA . GLN A 1 102 ? 20.630 12.392 -11.395 1.00 89.88 102 GLN A CA 1
ATOM 827 C C . GLN A 1 102 ? 20.205 11.431 -10.277 1.00 89.88 102 GLN A C 1
ATOM 829 O O . GLN A 1 102 ? 20.968 10.542 -9.921 1.00 89.88 102 GLN A O 1
ATOM 834 N N . CYS A 1 103 ? 18.975 11.557 -9.769 1.00 86.12 103 CYS A N 1
ATOM 835 C CA . CYS A 1 103 ? 18.450 10.635 -8.764 1.00 86.12 103 CYS A CA 1
ATOM 836 C C . CYS A 1 103 ? 18.255 9.225 -9.332 1.00 86.12 103 CYS A C 1
ATOM 838 O O . CYS A 1 103 ? 18.490 8.257 -8.618 1.00 86.12 103 CYS A O 1
ATOM 840 N N . LEU A 1 104 ? 17.832 9.104 -10.597 1.00 87.12 104 LEU A N 1
ATOM 841 C CA . LEU A 1 104 ? 17.715 7.802 -11.259 1.00 87.12 104 LEU A CA 1
ATOM 842 C C . LEU A 1 104 ? 19.076 7.131 -11.431 1.00 87.12 104 LEU A C 1
ATOM 844 O O . LEU A 1 104 ? 19.170 5.942 -11.165 1.00 87.12 104 LEU A O 1
ATOM 848 N N . LYS A 1 105 ? 20.118 7.879 -11.818 1.00 87.50 105 LYS A N 1
ATOM 849 C CA . LYS A 1 105 ? 21.477 7.335 -11.980 1.00 87.50 105 LYS A CA 1
ATOM 850 C C . LYS A 1 105 ? 21.989 6.698 -10.690 1.00 87.50 105 LYS A C 1
ATOM 852 O O . LYS A 1 105 ? 22.288 5.507 -10.683 1.00 87.50 105 LYS A O 1
ATOM 857 N N . SER A 1 106 ? 21.984 7.454 -9.591 1.00 84.25 106 SER A N 1
ATOM 858 C CA . SER A 1 106 ? 22.423 6.934 -8.290 1.00 84.25 106 SER A CA 1
ATOM 859 C C . SER A 1 106 ? 21.565 5.753 -7.834 1.00 84.25 106 SER A C 1
ATOM 861 O O . SER A 1 106 ? 22.083 4.740 -7.390 1.00 84.25 106 SER A O 1
ATOM 863 N N . PHE A 1 107 ? 20.247 5.822 -8.042 1.00 84.06 107 PHE A N 1
ATOM 864 C CA . PHE A 1 107 ? 19.353 4.709 -7.735 1.00 84.06 107 PHE A CA 1
ATOM 865 C C . PHE A 1 107 ? 19.678 3.437 -8.531 1.00 84.06 107 PHE A C 1
ATOM 867 O O . PHE A 1 107 ? 19.623 2.345 -7.975 1.00 84.06 107 PHE A O 1
ATOM 874 N N . THR A 1 108 ? 20.006 3.551 -9.821 1.00 81.00 108 THR A N 1
ATOM 875 C CA . THR A 1 108 ? 20.368 2.389 -10.646 1.00 81.00 108 THR A CA 1
ATOM 876 C C . THR A 1 108 ? 21.707 1.779 -10.258 1.00 81.00 108 THR A C 1
ATOM 878 O O . THR A 1 108 ? 21.841 0.560 -10.297 1.00 81.00 108 THR A O 1
ATOM 881 N N . GLU A 1 109 ? 22.668 2.609 -9.854 1.00 82.00 109 GLU A N 1
ATOM 882 C CA . GLU A 1 109 ? 23.973 2.166 -9.355 1.00 82.00 109 GLU A CA 1
ATOM 883 C C . GLU A 1 109 ? 23.810 1.400 -8.032 1.00 82.00 109 GLU A C 1
ATOM 885 O O . GLU A 1 109 ? 24.307 0.282 -7.905 1.00 82.00 109 GLU A O 1
ATOM 890 N N . ASP A 1 110 ? 23.023 1.943 -7.098 1.00 77.25 110 ASP A N 1
ATOM 891 C CA . ASP A 1 110 ? 22.792 1.353 -5.774 1.00 77.25 110 ASP A CA 1
ATOM 892 C C . ASP A 1 110 ? 21.945 0.068 -5.806 1.00 77.25 110 ASP A C 1
ATOM 894 O O . ASP A 1 110 ? 21.964 -0.712 -4.855 1.00 77.25 110 ASP A O 1
ATOM 898 N N . GLN A 1 111 ? 21.141 -0.137 -6.856 1.00 73.62 111 GLN A N 1
ATOM 899 C CA . GLN A 1 111 ? 20.122 -1.198 -6.927 1.00 73.62 111 GLN A CA 1
ATOM 900 C C . GLN A 1 111 ? 20.321 -2.159 -8.107 1.00 73.62 111 GLN A C 1
ATOM 902 O O . GLN A 1 111 ? 19.384 -2.863 -8.490 1.00 73.62 111 GLN A O 1
ATOM 907 N N . ALA A 1 112 ? 21.525 -2.210 -8.686 1.00 64.00 112 ALA A N 1
ATOM 908 C CA . ALA A 1 112 ? 21.830 -2.976 -9.898 1.00 64.00 112 ALA A CA 1
ATOM 909 C C . ALA A 1 112 ? 21.424 -4.467 -9.837 1.00 64.00 112 ALA A C 1
ATOM 911 O O . ALA A 1 112 ? 21.069 -5.046 -10.863 1.00 64.00 112 ALA A O 1
ATOM 912 N N . GLU A 1 113 ? 21.420 -5.088 -8.653 1.00 65.62 113 GLU A N 1
ATOM 913 C CA . GLU A 1 113 ? 21.008 -6.490 -8.463 1.00 65.62 113 GLU A CA 1
ATOM 914 C C . GLU A 1 113 ? 19.485 -6.697 -8.415 1.00 65.62 113 GLU A C 1
ATOM 916 O O . GLU A 1 113 ? 18.996 -7.796 -8.679 1.00 65.62 113 GLU A O 1
ATOM 921 N N . HIS A 1 114 ? 18.725 -5.657 -8.073 1.00 65.88 114 HIS A N 1
ATOM 922 C CA . HIS A 1 114 ? 17.280 -5.730 -7.835 1.00 65.88 114 HIS A CA 1
ATOM 923 C C . HIS A 1 114 ? 16.443 -5.147 -8.972 1.00 65.88 114 HIS A C 1
ATOM 925 O O . HIS A 1 114 ? 15.217 -5.283 -8.974 1.00 65.88 114 HIS A O 1
ATOM 931 N N . LEU A 1 115 ? 17.084 -4.487 -9.935 1.00 62.81 115 LEU A N 1
ATOM 932 C CA . LEU A 1 115 ? 16.396 -3.950 -11.095 1.00 62.81 115 LEU A CA 1
ATOM 933 C C . LEU A 1 115 ? 16.141 -5.044 -12.136 1.00 62.81 115 LEU A C 1
ATOM 935 O O . LEU A 1 115 ? 17.018 -5.874 -12.390 1.00 62.81 115 LEU A O 1
ATOM 939 N N . PRO A 1 116 ? 14.957 -5.052 -12.775 1.00 57.00 116 PRO A N 1
ATOM 940 C CA . PRO A 1 116 ? 14.724 -5.932 -13.906 1.00 57.00 116 PRO A CA 1
ATOM 941 C C . PRO A 1 116 ? 15.770 -5.628 -14.982 1.00 57.00 116 PRO A C 1
ATOM 943 O O . PRO A 1 116 ? 15.960 -4.472 -15.366 1.00 57.00 116 PRO A O 1
ATOM 946 N N . LYS A 1 117 ? 16.460 -6.669 -15.464 1.00 49.16 117 LYS A N 1
ATOM 947 C CA . LYS A 1 117 ? 17.378 -6.539 -16.598 1.00 49.16 117 LYS A CA 1
ATOM 948 C C . LYS A 1 117 ? 16.566 -6.050 -17.794 1.00 49.16 117 LYS A C 1
ATOM 950 O O . LYS A 1 117 ? 15.669 -6.755 -18.254 1.00 49.16 117 LYS A O 1
ATOM 955 N N . VAL A 1 118 ? 16.849 -4.835 -18.253 1.00 47.69 118 VAL A N 1
ATOM 956 C CA . VAL A 1 118 ? 16.279 -4.312 -19.496 1.00 47.69 118 VAL A CA 1
ATOM 957 C C . VAL A 1 118 ? 16.852 -5.166 -20.629 1.00 47.69 118 VAL A C 1
ATOM 959 O O . VAL A 1 118 ? 18.072 -5.312 -20.708 1.00 47.69 118 VAL A O 1
ATOM 962 N N . GLN A 1 119 ? 15.977 -5.804 -21.412 1.00 34.16 119 GLN A N 1
ATOM 96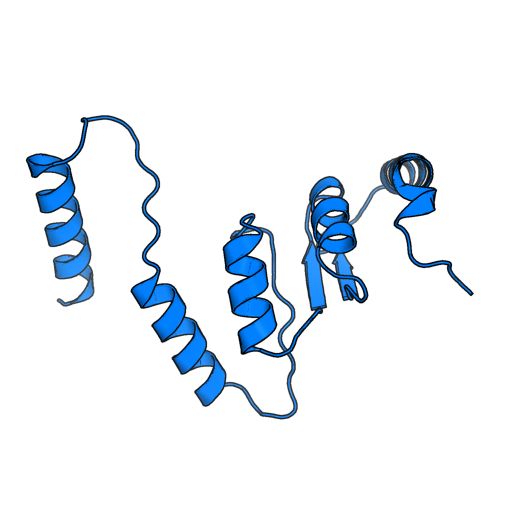3 C CA . GLN A 1 119 ? 16.362 -6.535 -22.625 1.00 34.16 119 GLN A CA 1
ATOM 964 C C . GLN A 1 119 ? 16.752 -5.564 -23.735 1.00 34.16 119 GLN A C 1
ATOM 966 O O . GLN A 1 119 ? 16.081 -4.511 -23.842 1.00 34.16 119 GLN A O 1
#